Protein AF-A0A354JVX4-F1 (afdb_monomer)

Mean predicted aligned error: 4.96 Å

Radius of gyration: 15.13 Å; Cα contacts (8 Å, |Δi|>4): 131; chains: 1; bounding box: 36×29×47 Å

Solvent-accessible surface area (backbone atoms only — not comparable to full-atom values): 7634 Å² total; per-residue (Å²): 111,81,72,50,58,28,21,60,54,10,47,53,49,51,50,43,56,40,48,68,68,69,48,49,78,91,51,43,32,65,58,48,51,56,50,48,51,55,51,52,53,51,49,49,67,75,46,66,88,45,64,82,67,45,55,64,53,48,51,22,41,47,51,30,44,52,50,35,50,52,34,45,51,36,61,75,68,68,54,87,45,78,62,28,58,61,44,42,52,52,51,49,42,47,35,46,54,74,66,61,43,53,70,67,60,42,39,54,50,42,70,75,69,52,81,40,63,54,40,37,50,48,43,55,50,37,52,52,54,51,54,58,61,71,68,57,76,88,126

Foldseek 3Di:
DLLCCFALSVVLVLLLVCVLVVNDLLCSLVVSLVVLVVSLVVVCVVCVVPVVVNPVRVVRSVNNNVLSVQSNVCVVVVPPDCQGSVVLSVLSCCACPVVVHDLVVSLVCCCVPDPHDNNNVSSVVVVVVVVVVVPDDPD

Structure (mmCIF, N/CA/C/O backbone):
data_AF-A0A354JVX4-F1
#
_entry.id 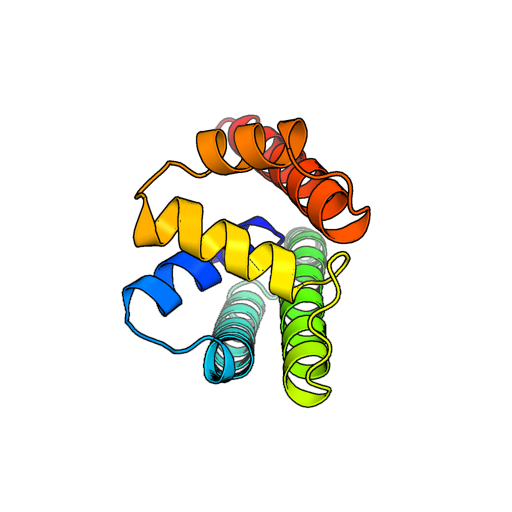  AF-A0A354JVX4-F1
#
loop_
_atom_site.group_PDB
_atom_site.id
_atom_site.type_symbol
_atom_site.label_atom_id
_atom_site.label_alt_id
_atom_site.label_comp_id
_atom_site.label_asym_id
_atom_site.label_entity_id
_atom_site.label_seq_id
_atom_site.pdbx_PDB_ins_code
_atom_site.Cartn_x
_atom_site.Cartn_y
_atom_site.Cartn_z
_atom_site.occupancy
_atom_site.B_iso_or_equiv
_atom_site.auth_seq_id
_atom_site.auth_comp_id
_atom_site.auth_asym_id
_atom_site.auth_atom_id
_atom_site.pdbx_PDB_model_num
ATOM 1 N N . ASP A 1 1 ? 0.673 -5.728 -15.494 1.00 58.56 1 ASP A N 1
ATOM 2 C CA . ASP A 1 1 ? 1.062 -6.712 -14.461 1.00 58.56 1 ASP A CA 1
ATOM 3 C C . ASP A 1 1 ? 2.327 -6.367 -13.684 1.00 58.56 1 ASP A C 1
ATOM 5 O O . ASP A 1 1 ? 2.197 -5.974 -12.532 1.00 58.56 1 ASP A O 1
ATOM 9 N N . ASP A 1 2 ? 3.545 -6.482 -14.232 1.00 66.50 2 ASP A N 1
ATOM 10 C CA . ASP A 1 2 ? 4.764 -6.273 -13.415 1.00 66.50 2 ASP A CA 1
ATOM 11 C C . ASP A 1 2 ? 4.977 -4.825 -12.958 1.00 66.50 2 ASP A C 1
ATOM 13 O O . ASP A 1 2 ? 5.527 -4.585 -11.885 1.00 66.50 2 ASP A O 1
ATOM 17 N N . LEU A 1 3 ? 4.493 -3.855 -13.736 1.00 69.12 3 LEU A N 1
ATOM 18 C CA . LEU A 1 3 ? 4.550 -2.438 -13.374 1.00 69.12 3 LEU A CA 1
ATOM 19 C C . LEU A 1 3 ? 3.454 -2.029 -12.383 1.00 69.12 3 LEU A C 1
ATOM 21 O O . LEU A 1 3 ? 3.623 -1.032 -11.682 1.00 69.12 3 LEU A O 1
ATOM 25 N N . ASP A 1 4 ? 2.369 -2.800 -12.287 1.00 77.06 4 ASP A N 1
ATOM 26 C CA . ASP A 1 4 ? 1.289 -2.573 -11.313 1.00 77.06 4 ASP A CA 1
ATOM 27 C C . ASP A 1 4 ? 1.678 -3.082 -9.922 1.00 77.06 4 ASP A C 1
ATOM 29 O O . ASP A 1 4 ? 0.991 -2.818 -8.941 1.00 77.06 4 ASP A O 1
ATOM 33 N N . ALA A 1 5 ? 2.798 -3.808 -9.832 1.00 84.25 5 ALA A N 1
ATOM 34 C CA . ALA A 1 5 ? 3.406 -4.245 -8.585 1.00 84.25 5 ALA A CA 1
ATOM 35 C C . ALA A 1 5 ? 4.318 -3.177 -7.948 1.00 84.25 5 ALA A C 1
ATOM 37 O O . ALA A 1 5 ? 4.860 -3.422 -6.873 1.00 84.25 5 ALA A O 1
ATOM 38 N N . LEU A 1 6 ? 4.513 -2.021 -8.591 1.00 91.88 6 LEU A N 1
ATOM 39 C CA . LEU A 1 6 ? 5.383 -0.938 -8.117 1.00 91.88 6 LEU A CA 1
ATOM 40 C C . LEU A 1 6 ? 4.562 0.315 -7.768 1.00 91.88 6 LEU A C 1
ATOM 42 O O . LEU A 1 6 ? 3.427 0.472 -8.217 1.00 91.88 6 LEU A O 1
ATOM 46 N N . GLY A 1 7 ? 5.143 1.224 -6.988 1.00 95.25 7 GLY A N 1
ATOM 47 C CA . GLY A 1 7 ? 4.512 2.465 -6.541 1.00 95.25 7 GLY A CA 1
ATOM 48 C C . GLY A 1 7 ? 3.449 2.224 -5.471 1.00 95.25 7 GLY A C 1
ATOM 49 O O . GLY A 1 7 ? 3.382 1.156 -4.849 1.00 95.25 7 GLY A O 1
ATOM 50 N N . LEU A 1 8 ? 2.581 3.213 -5.272 1.00 96.44 8 LEU A N 1
ATOM 51 C CA . LEU A 1 8 ? 1.421 3.095 -4.389 1.00 96.44 8 LEU A CA 1
ATOM 52 C C . LEU A 1 8 ? 0.353 2.184 -4.999 1.00 96.44 8 LEU A C 1
ATOM 54 O O . LEU A 1 8 ? -0.374 1.513 -4.264 1.00 96.44 8 LEU A O 1
ATOM 58 N N . THR A 1 9 ? 0.317 2.084 -6.333 1.00 95.44 9 THR A N 1
ATOM 59 C CA . THR A 1 9 ? -0.458 1.053 -7.040 1.00 95.44 9 THR A CA 1
ATOM 60 C C . THR A 1 9 ? -0.057 -0.338 -6.547 1.00 95.44 9 THR A C 1
ATOM 62 O O . THR A 1 9 ? -0.904 -1.117 -6.109 1.00 95.44 9 THR A O 1
ATOM 65 N N . GLY A 1 10 ? 1.252 -0.609 -6.499 1.00 96.06 10 GLY A N 1
ATOM 66 C CA . GLY A 1 10 ? 1.805 -1.839 -5.939 1.00 96.06 10 GLY A CA 1
ATOM 67 C C . GLY A 1 10 ? 1.352 -2.095 -4.506 1.00 96.06 10 GLY A C 1
ATOM 68 O O . GLY A 1 10 ? 0.965 -3.216 -4.180 1.00 96.06 10 GLY A O 1
ATOM 69 N N . VAL A 1 11 ? 1.325 -1.060 -3.661 1.00 97.88 11 VAL A N 1
ATOM 70 C CA . VAL A 1 11 ? 0.879 -1.186 -2.265 1.00 97.88 11 VAL A CA 1
ATOM 71 C C . VAL A 1 11 ? -0.547 -1.727 -2.175 1.00 97.88 11 VAL A C 1
ATOM 73 O O . VAL A 1 11 ? -0.765 -2.734 -1.490 1.00 97.88 11 VAL A O 1
ATOM 76 N N . PHE A 1 12 ? -1.518 -1.118 -2.866 1.00 96.62 12 PHE A N 1
ATOM 77 C CA . PHE A 1 12 ? -2.900 -1.594 -2.754 1.00 96.62 12 PHE A CA 1
ATOM 78 C C . PHE A 1 12 ? -3.102 -2.940 -3.453 1.00 96.62 12 PHE A C 1
ATOM 80 O O . PHE A 1 12 ? -3.806 -3.789 -2.913 1.00 96.62 12 PHE A O 1
ATOM 87 N N . ARG A 1 13 ? -2.449 -3.182 -4.600 1.00 96.62 13 ARG A N 1
ATOM 88 C CA . ARG A 1 13 ? -2.571 -4.451 -5.336 1.00 96.62 13 ARG A CA 1
ATOM 89 C C . ARG A 1 13 ? -2.021 -5.625 -4.540 1.00 96.62 13 ARG A C 1
ATOM 91 O O . ARG A 1 13 ? -2.676 -6.662 -4.451 1.00 96.62 13 ARG A O 1
ATOM 98 N N . TYR A 1 14 ? -0.851 -5.472 -3.922 1.00 96.94 14 TYR A N 1
ATOM 99 C CA . TYR A 1 14 ? -0.311 -6.505 -3.043 1.00 96.94 14 TYR A CA 1
ATOM 100 C C . TYR A 1 14 ? -1.204 -6.742 -1.834 1.00 96.94 14 TYR A C 1
ATOM 102 O O . TYR A 1 14 ? -1.493 -7.897 -1.524 1.00 96.94 14 TYR A O 1
ATOM 110 N N . THR A 1 15 ? -1.657 -5.663 -1.192 1.00 97.31 15 THR A N 1
ATOM 111 C CA . THR A 1 15 ? -2.565 -5.737 -0.044 1.00 97.31 15 THR A CA 1
ATOM 112 C C . THR A 1 15 ? -3.829 -6.511 -0.409 1.00 97.31 15 THR A C 1
ATOM 114 O O . THR A 1 15 ? -4.127 -7.526 0.210 1.00 97.31 15 THR A O 1
ATOM 117 N N . GLU A 1 16 ? -4.515 -6.108 -1.476 1.00 96.75 16 GLU A N 1
ATOM 118 C CA . GLU A 1 16 ? -5.729 -6.756 -1.963 1.00 96.75 16 GLU A CA 1
ATOM 119 C C . GLU A 1 16 ? -5.501 -8.245 -2.260 1.00 96.75 16 GLU A C 1
ATOM 121 O O . GLU A 1 16 ? -6.202 -9.104 -1.728 1.00 96.75 16 GLU A O 1
ATOM 126 N N . ILE A 1 17 ? -4.507 -8.571 -3.094 1.00 96.19 17 ILE A N 1
ATOM 127 C CA . ILE A 1 17 ? -4.275 -9.945 -3.560 1.00 96.19 17 ILE A CA 1
ATOM 128 C C . ILE A 1 17 ? -3.904 -10.867 -2.399 1.00 96.19 17 ILE A C 1
ATOM 130 O O . ILE A 1 17 ? -4.368 -12.006 -2.342 1.00 96.19 17 ILE A O 1
ATOM 134 N N . TYR A 1 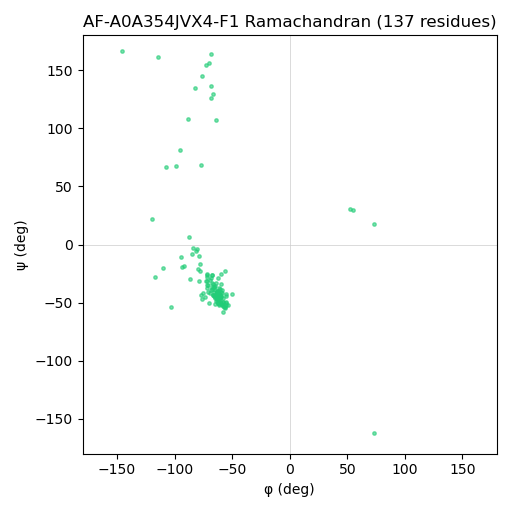18 ? -3.031 -10.419 -1.498 1.00 97.75 18 TYR A N 1
ATOM 135 C CA . TYR A 1 18 ? -2.513 -11.278 -0.436 1.00 97.75 18 TYR A CA 1
ATOM 136 C C . TYR A 1 18 ? -3.557 -11.480 0.658 1.00 97.75 18 TYR A C 1
ATOM 138 O O . TYR A 1 18 ? -3.752 -12.615 1.094 1.00 97.75 18 TYR A O 1
ATOM 146 N N . LEU A 1 19 ? -4.277 -10.426 1.044 1.00 96.88 19 LEU A N 1
ATOM 147 C CA . LEU A 1 19 ? -5.342 -10.540 2.036 1.00 96.88 19 LEU A CA 1
ATOM 148 C C . LEU A 1 19 ? -6.522 -11.369 1.494 1.00 96.88 19 LEU A C 1
ATOM 150 O O . LEU A 1 19 ? -7.003 -12.253 2.199 1.00 96.88 19 LEU A O 1
ATOM 154 N N . LYS A 1 20 ? -6.889 -11.237 0.204 1.00 96.56 20 LYS A N 1
ATOM 155 C CA . LYS A 1 20 ? -7.862 -12.141 -0.458 1.00 96.56 20 LYS A CA 1
ATOM 156 C C . LYS A 1 20 ? -7.425 -13.611 -0.463 1.00 96.56 20 LYS A C 1
ATOM 158 O O . LYS A 1 20 ? -8.265 -14.502 -0.521 1.00 96.56 20 LYS A O 1
ATOM 163 N N . ARG A 1 21 ? -6.118 -13.884 -0.396 1.00 97.00 21 ARG A N 1
ATOM 164 C CA . ARG A 1 21 ? -5.549 -15.243 -0.299 1.00 97.00 21 ARG A CA 1
ATOM 165 C C . ARG A 1 21 ? -5.431 -15.753 1.141 1.00 97.00 21 ARG A C 1
ATOM 167 O O . ARG A 1 21 ? -4.841 -16.809 1.352 1.00 97.00 21 ARG A O 1
ATOM 174 N N . GLY A 1 22 ? -5.952 -15.017 2.122 1.00 96.19 22 GLY A N 1
ATOM 175 C CA . GLY A 1 22 ? -5.881 -15.391 3.533 1.00 96.19 22 GLY A CA 1
ATOM 176 C C . GLY A 1 22 ? -4.490 -15.231 4.146 1.00 96.19 22 GLY A C 1
ATOM 177 O O . GLY A 1 22 ? -4.217 -15.807 5.197 1.00 96.19 22 GLY A O 1
ATOM 178 N N . ILE A 1 23 ? -3.592 -14.469 3.509 1.00 97.62 23 ILE A N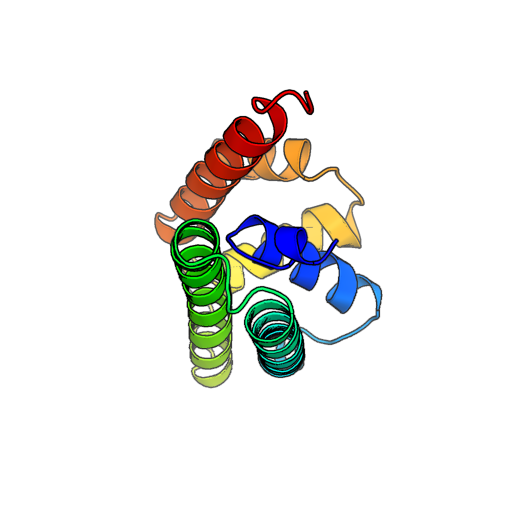 1
ATOM 179 C CA . ILE A 1 23 ? -2.343 -14.070 4.158 1.00 97.62 23 ILE A CA 1
ATOM 180 C C . ILE A 1 23 ? -2.694 -13.100 5.279 1.00 97.62 23 ILE A C 1
ATOM 182 O O . ILE A 1 23 ? -3.368 -12.101 5.047 1.00 97.62 23 ILE A O 1
ATOM 186 N N . SER A 1 24 ? -2.237 -13.389 6.491 1.00 95.62 24 SER A N 1
ATOM 187 C CA . SER A 1 24 ? -2.494 -12.534 7.641 1.00 95.62 24 SER A CA 1
ATOM 188 C C . SER A 1 24 ? -1.672 -11.242 7.584 1.00 95.62 24 SER A C 1
ATOM 190 O O . SER A 1 24 ? -0.600 -11.179 6.970 1.00 95.62 24 SER A O 1
ATOM 192 N N . MET A 1 25 ? -2.171 -10.193 8.241 1.00 93.12 25 MET A N 1
ATOM 193 C CA . MET A 1 25 ? -1.552 -8.864 8.222 1.00 93.12 25 MET A CA 1
ATOM 194 C C . MET A 1 25 ? -0.116 -8.864 8.772 1.00 93.12 25 MET A C 1
ATOM 196 O O . MET A 1 25 ? 0.731 -8.153 8.245 1.00 93.12 25 MET A O 1
ATOM 200 N N . ASP A 1 26 ? 0.192 -9.707 9.760 1.00 94.19 26 ASP A N 1
ATOM 201 C CA . ASP A 1 26 ? 1.539 -9.873 10.327 1.00 94.19 26 ASP A CA 1
ATOM 202 C C . ASP A 1 26 ? 2.544 -10.500 9.344 1.00 94.19 26 ASP A C 1
ATOM 204 O O . ASP A 1 26 ? 3.746 -10.246 9.422 1.00 94.19 26 ASP A O 1
ATOM 208 N N . GLN A 1 27 ? 2.065 -11.291 8.382 1.00 96.81 27 GLN A N 1
ATOM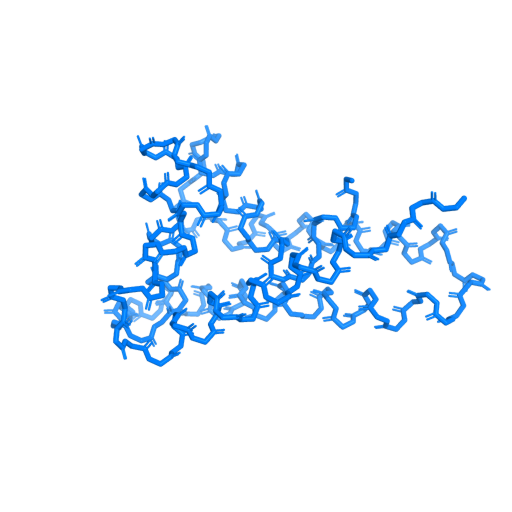 209 C CA . GLN A 1 27 ? 2.900 -11.923 7.358 1.00 96.81 27 GLN A CA 1
ATOM 210 C C . GLN A 1 27 ? 3.000 -11.098 6.075 1.00 96.81 27 GLN A C 1
ATOM 212 O O . GLN A 1 27 ? 3.909 -11.326 5.264 1.00 96.81 27 GLN A O 1
ATOM 217 N N . LEU A 1 28 ? 2.057 -10.174 5.872 1.00 97.25 28 LEU A N 1
ATOM 218 C CA . LEU A 1 28 ? 1.910 -9.395 4.650 1.00 97.25 28 LEU A CA 1
ATOM 219 C C . LEU A 1 28 ? 3.211 -8.668 4.259 1.00 97.25 28 LEU A C 1
ATOM 221 O O . LEU A 1 28 ? 3.672 -8.918 3.141 1.00 97.25 28 LEU A O 1
ATOM 225 N N . PRO A 1 29 ? 3.874 -7.878 5.135 1.00 97.81 29 PRO A N 1
ATOM 226 C CA . PRO A 1 29 ? 5.080 -7.141 4.754 1.00 97.81 29 PRO A CA 1
ATOM 227 C C . PRO A 1 29 ? 6.178 -8.038 4.187 1.00 97.81 29 PRO A C 1
ATOM 229 O O . PRO A 1 29 ? 6.659 -7.831 3.073 1.00 97.81 29 PRO A O 1
ATOM 232 N N . ARG A 1 30 ? 6.526 -9.105 4.915 1.00 97.69 30 ARG A N 1
ATOM 233 C CA . ARG A 1 30 ? 7.628 -10.005 4.551 1.00 97.69 30 ARG A CA 1
ATOM 234 C C . ARG A 1 30 ? 7.385 -10.692 3.218 1.00 97.69 30 ARG A C 1
ATOM 236 O O . ARG A 1 30 ? 8.285 -10.763 2.379 1.00 97.69 30 ARG A O 1
ATOM 243 N N . LYS A 1 31 ? 6.167 -11.202 3.008 1.00 97.69 31 LYS A N 1
ATOM 244 C CA . LYS A 1 31 ? 5.831 -11.923 1.776 1.00 97.69 31 LYS A CA 1
ATOM 245 C C . LYS A 1 31 ? 5.749 -10.981 0.574 1.00 97.69 31 LYS A C 1
ATOM 247 O O . LYS A 1 31 ? 6.120 -11.390 -0.528 1.00 97.69 31 LYS A O 1
ATOM 252 N N . VAL A 1 32 ? 5.282 -9.747 0.766 1.00 97.69 32 VAL A N 1
ATOM 253 C CA . VAL A 1 32 ? 5.236 -8.747 -0.305 1.00 97.69 32 VAL A CA 1
ATOM 254 C C . VAL A 1 32 ? 6.640 -8.286 -0.669 1.00 97.69 32 VAL A C 1
ATOM 256 O O . VAL A 1 32 ? 7.006 -8.367 -1.836 1.00 97.69 32 VAL A O 1
ATOM 259 N N . MET A 1 33 ? 7.466 -7.902 0.306 1.00 97.94 33 MET A 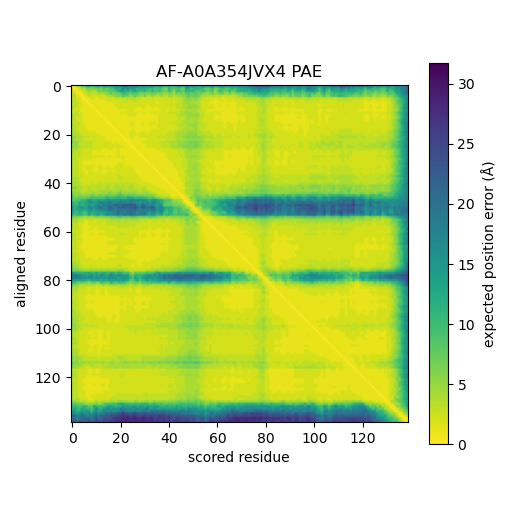N 1
ATOM 260 C CA . MET A 1 33 ? 8.837 -7.458 0.043 1.00 97.94 33 MET A CA 1
ATOM 261 C C . MET A 1 33 ? 9.674 -8.529 -0.665 1.00 97.94 33 MET A C 1
ATOM 263 O O . MET A 1 33 ? 10.430 -8.211 -1.583 1.00 97.94 33 MET A O 1
ATOM 267 N N . ALA A 1 34 ? 9.521 -9.804 -0.293 1.00 97.06 34 ALA A N 1
ATOM 268 C CA . ALA A 1 34 ? 10.184 -10.905 -0.991 1.00 97.06 34 ALA A CA 1
ATOM 269 C C . ALA A 1 34 ? 9.734 -11.018 -2.461 1.00 97.06 34 ALA A C 1
ATOM 271 O O . ALA A 1 34 ? 10.570 -11.163 -3.353 1.00 97.06 34 ALA A O 1
ATOM 272 N N . ASN A 1 35 ? 8.428 -10.911 -2.733 1.00 95.31 35 ASN A N 1
ATOM 273 C CA . ASN A 1 35 ? 7.906 -10.956 -4.102 1.00 95.31 35 ASN A CA 1
ATOM 274 C C . ASN A 1 35 ? 8.348 -9.738 -4.925 1.00 95.31 35 ASN A C 1
ATOM 276 O O . ASN A 1 35 ? 8.797 -9.893 -6.059 1.00 95.31 35 ASN A O 1
ATOM 280 N N . LEU A 1 36 ? 8.289 -8.552 -4.321 1.00 95.62 36 LEU A N 1
ATOM 281 C CA . LEU A 1 36 ? 8.683 -7.285 -4.920 1.00 95.62 36 LEU A CA 1
ATOM 282 C C . LEU A 1 36 ? 10.158 -7.289 -5.341 1.00 95.62 36 LEU A C 1
ATOM 284 O O . LEU A 1 36 ? 10.457 -6.911 -6.471 1.00 95.62 36 LEU A O 1
ATOM 288 N N . ARG A 1 37 ? 11.071 -7.775 -4.484 1.00 94.81 37 ARG A N 1
ATOM 289 C CA . ARG A 1 37 ? 12.499 -7.929 -4.830 1.00 94.81 37 ARG A CA 1
ATOM 290 C C . ARG A 1 37 ? 12.681 -8.829 -6.043 1.00 94.81 37 ARG A C 1
ATOM 292 O O . ARG A 1 37 ? 13.335 -8.429 -6.998 1.00 94.81 37 ARG A O 1
ATOM 299 N N . ASN A 1 38 ? 12.049 -10.003 -6.042 1.00 92.19 38 ASN A N 1
ATOM 300 C CA . ASN A 1 38 ? 12.171 -10.958 -7.144 1.00 92.19 38 ASN A CA 1
ATOM 301 C C . ASN A 1 38 ? 11.660 -10.377 -8.471 1.00 92.19 38 ASN A C 1
ATOM 303 O O . ASN A 1 38 ? 12.308 -10.538 -9.510 1.00 92.19 38 ASN A O 1
ATOM 307 N N . ARG A 1 39 ? 10.527 -9.665 -8.441 1.00 90.00 39 ARG A N 1
ATOM 308 C CA . ARG A 1 39 ? 9.981 -8.988 -9.624 1.00 90.00 39 ARG A CA 1
ATOM 309 C C . ARG A 1 39 ? 10.893 -7.873 -10.111 1.00 90.00 39 ARG A C 1
ATOM 311 O O . ARG A 1 39 ? 11.180 -7.813 -11.301 1.00 90.00 39 ARG A O 1
ATOM 318 N N . PHE A 1 40 ? 11.388 -7.030 -9.208 1.00 90.00 40 PHE A N 1
ATOM 319 C CA . PHE A 1 40 ? 12.261 -5.926 -9.588 1.00 90.00 40 PHE A CA 1
ATOM 320 C C . PHE A 1 40 ? 13.600 -6.417 -10.142 1.00 90.00 40 PHE A C 1
ATOM 322 O O . PHE A 1 40 ? 14.039 -5.917 -11.170 1.00 90.00 40 PHE A O 1
ATOM 329 N N . THR A 1 41 ? 14.204 -7.454 -9.553 1.00 89.12 41 THR A N 1
ATOM 330 C CA . THR A 1 41 ? 15.402 -8.102 -10.109 1.00 89.12 41 THR A CA 1
ATOM 331 C C . THR A 1 41 ? 15.143 -8.660 -11.509 1.00 89.12 41 THR A C 1
ATOM 333 O O . THR A 1 41 ? 15.950 -8.455 -12.415 1.00 89.12 41 THR A O 1
ATOM 336 N N . SER A 1 42 ? 14.005 -9.328 -11.713 1.00 86.94 42 SER A N 1
ATOM 337 C CA . SER A 1 42 ? 13.626 -9.855 -13.030 1.00 86.94 42 SER A CA 1
ATOM 338 C C . SER A 1 42 ? 13.448 -8.729 -14.053 1.00 86.94 42 SER A C 1
ATOM 340 O O . SER A 1 42 ? 13.980 -8.813 -15.158 1.00 86.94 42 SER A O 1
ATOM 342 N N . PHE A 1 43 ? 12.788 -7.638 -13.655 1.00 84.81 43 PHE A N 1
ATOM 343 C CA . PHE A 1 43 ? 12.637 -6.430 -14.461 1.00 84.81 43 PHE A CA 1
ATOM 344 C C . PHE A 1 43 ? 14.000 -5.822 -14.828 1.00 84.81 43 PHE A C 1
ATOM 346 O O . PHE A 1 43 ? 14.282 -5.605 -16.004 1.00 84.81 43 PHE A O 1
ATOM 353 N N . THR A 1 44 ? 14.895 -5.604 -13.861 1.00 84.31 44 THR A N 1
ATOM 354 C CA . THR A 1 44 ? 16.214 -5.015 -14.142 1.00 84.31 44 THR A CA 1
ATOM 355 C C . THR A 1 44 ? 17.075 -5.898 -15.034 1.00 84.31 44 THR A C 1
ATOM 357 O O . THR A 1 44 ? 17.833 -5.376 -15.844 1.00 84.31 44 THR A O 1
ATOM 360 N N . ASN A 1 45 ? 16.949 -7.222 -14.923 1.00 83.25 45 ASN A N 1
ATOM 361 C CA . ASN A 1 45 ? 17.686 -8.152 -15.775 1.00 83.25 45 ASN A CA 1
ATOM 362 C C . ASN A 1 45 ? 17.169 -8.127 -17.219 1.00 83.25 45 ASN A C 1
ATOM 364 O O . ASN A 1 45 ? 17.970 -8.147 -18.150 1.00 83.25 45 ASN A O 1
ATOM 368 N N . ALA A 1 46 ? 15.848 -8.049 -17.404 1.00 80.81 46 ALA A N 1
ATOM 369 C CA . ALA A 1 46 ? 15.218 -8.021 -18.723 1.00 80.81 46 ALA A CA 1
ATOM 370 C C . ALA A 1 46 ? 15.424 -6.689 -19.467 1.00 80.81 46 ALA A C 1
ATOM 372 O O . ALA A 1 46 ? 15.518 -6.682 -20.692 1.00 80.81 46 ALA A O 1
ATOM 373 N N . TYR A 1 47 ? 15.515 -5.570 -18.741 1.00 75.19 47 TYR A N 1
ATOM 374 C CA . TYR A 1 47 ? 15.525 -4.218 -19.317 1.00 75.19 47 TYR A CA 1
ATOM 375 C C . TYR A 1 47 ? 16.805 -3.424 -19.013 1.00 75.19 47 TYR A C 1
ATOM 377 O O . TYR A 1 47 ? 16.804 -2.194 -19.078 1.00 75.19 47 TYR A O 1
ATOM 385 N N . SER A 1 48 ? 17.909 -4.108 -18.696 1.00 66.69 48 SER A N 1
ATOM 386 C CA . SER A 1 48 ? 19.188 -3.491 -18.303 1.00 66.69 48 SER A CA 1
ATOM 387 C C . SER A 1 48 ? 19.762 -2.506 -19.333 1.00 66.69 48 SER A C 1
ATOM 389 O O . SER A 1 48 ? 20.508 -1.605 -18.958 1.00 66.69 48 SER A O 1
ATOM 391 N N . SER A 1 49 ? 19.382 -2.627 -20.609 1.00 68.75 49 SER A N 1
ATOM 392 C CA . SER A 1 49 ? 19.799 -1.745 -21.706 1.00 68.75 49 SER A CA 1
ATOM 393 C C . SER A 1 49 ? 18.958 -0.465 -21.867 1.00 68.75 49 SER A C 1
ATOM 395 O O . SER A 1 49 ? 19.332 0.411 -22.646 1.00 68.75 49 SER A O 1
ATOM 397 N N . LEU A 1 50 ? 17.843 -0.309 -21.140 1.00 66.69 50 LEU A N 1
ATOM 398 C CA . LEU A 1 50 ? 16.907 0.822 -21.260 1.00 66.69 50 LEU A CA 1
ATOM 399 C C . LEU A 1 50 ? 17.012 1.775 -20.055 1.00 66.69 50 LEU A C 1
ATOM 401 O O . LEU A 1 50 ? 16.082 1.914 -19.258 1.00 66.69 50 LEU A O 1
ATOM 405 N N . HIS A 1 51 ? 18.155 2.455 -19.927 1.00 62.44 51 HIS A N 1
ATOM 406 C CA . HIS A 1 51 ? 18.513 3.268 -18.753 1.00 62.44 51 HIS A CA 1
ATOM 407 C C . HIS A 1 51 ? 17.435 4.277 -18.304 1.00 62.44 51 HIS A C 1
ATOM 409 O O . HIS A 1 51 ? 17.138 4.345 -17.114 1.00 62.44 51 HIS A O 1
ATOM 415 N N . GLN A 1 52 ? 16.780 5.002 -19.218 1.00 57.38 52 GLN A N 1
ATOM 416 C CA . GLN A 1 52 ? 15.782 6.025 -18.848 1.00 57.38 52 GLN A CA 1
ATOM 417 C C . GLN A 1 52 ? 14.457 5.452 -18.313 1.00 57.38 52 GLN A C 1
ATOM 419 O O . GLN A 1 52 ? 13.781 6.104 -17.520 1.00 57.38 52 GLN A O 1
ATOM 424 N N . TYR A 1 53 ? 14.093 4.220 -18.687 1.00 61.75 53 TYR A N 1
ATOM 425 C CA . TYR A 1 53 ? 12.916 3.541 -18.125 1.00 61.75 53 TYR A CA 1
ATOM 426 C C . TYR A 1 53 ? 13.187 2.969 -16.727 1.00 61.75 53 TYR A C 1
ATOM 428 O O . TYR A 1 53 ? 12.249 2.674 -15.984 1.00 61.75 53 TYR A O 1
ATOM 436 N N . SER A 1 54 ? 14.461 2.840 -16.347 1.00 66.38 54 SER A N 1
ATOM 437 C CA . SER A 1 54 ? 14.856 2.199 -15.096 1.00 66.38 54 SER A CA 1
ATOM 438 C C . SER A 1 54 ? 14.681 3.098 -13.867 1.00 66.38 54 SER A C 1
ATOM 440 O O . SER A 1 54 ? 14.321 2.590 -12.807 1.00 66.38 54 SER A O 1
ATOM 442 N N . ASP A 1 55 ? 14.832 4.421 -13.996 1.00 79.94 55 ASP A N 1
ATOM 443 C CA . ASP A 1 55 ? 14.817 5.331 -12.841 1.00 79.94 55 ASP A CA 1
ATOM 444 C C . ASP A 1 55 ? 13.416 5.536 -12.260 1.00 79.94 55 ASP A C 1
ATOM 446 O O . ASP A 1 55 ? 13.221 5.405 -11.050 1.00 79.94 55 ASP A O 1
ATOM 450 N N . LYS A 1 56 ? 12.400 5.765 -13.106 1.00 84.19 56 LYS A N 1
ATOM 451 C CA . LYS A 1 56 ? 11.008 5.894 -12.636 1.00 84.19 56 LYS A CA 1
ATOM 452 C C . LYS A 1 56 ? 10.529 4.607 -11.964 1.0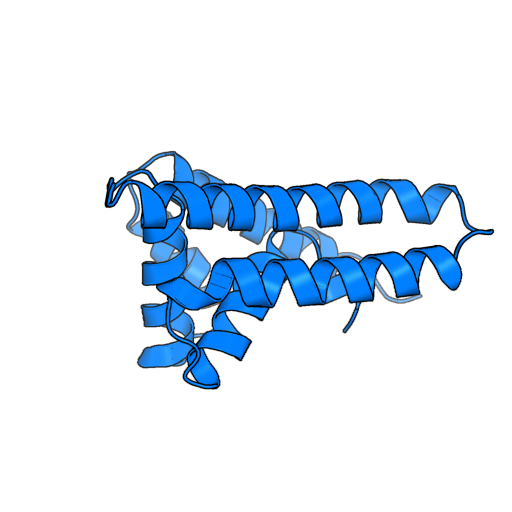0 84.19 56 LYS A C 1
ATOM 454 O O . LYS A 1 56 ? 9.886 4.659 -10.919 1.00 84.19 56 LYS A O 1
ATOM 459 N N . GLN A 1 57 ? 10.851 3.446 -12.536 1.00 86.69 57 GLN A N 1
ATOM 460 C CA . GLN A 1 57 ? 10.454 2.165 -11.947 1.00 86.69 57 GLN A CA 1
ATOM 461 C C . GLN A 1 57 ? 11.260 1.837 -10.688 1.00 86.69 57 GLN A C 1
ATOM 463 O O . GLN A 1 57 ? 10.712 1.257 -9.756 1.00 86.69 57 GLN A O 1
ATOM 468 N N . ARG A 1 58 ? 12.523 2.269 -10.603 1.00 89.75 58 ARG A N 1
ATOM 469 C CA . ARG A 1 58 ? 13.314 2.199 -9.370 1.00 89.75 58 ARG A CA 1
ATOM 470 C C . ARG A 1 58 ? 12.692 3.039 -8.261 1.00 89.75 58 ARG A C 1
ATOM 472 O O . ARG A 1 58 ? 12.571 2.542 -7.148 1.00 89.75 58 ARG A O 1
ATOM 479 N N . GLN A 1 59 ? 12.253 4.261 -8.562 1.00 91.38 59 GLN A N 1
ATOM 480 C CA . GLN A 1 59 ? 11.571 5.106 -7.582 1.00 91.38 59 GLN A CA 1
ATOM 481 C C . GLN A 1 59 ? 10.283 4.443 -7.082 1.00 91.38 59 GLN A C 1
ATOM 483 O O . GLN A 1 59 ? 10.083 4.311 -5.879 1.00 91.38 59 GLN A O 1
ATOM 488 N N . ARG A 1 60 ? 9.455 3.932 -7.999 1.00 93.50 60 ARG A N 1
ATOM 489 C CA . ARG A 1 60 ? 8.224 3.207 -7.654 1.00 93.50 60 ARG A CA 1
ATOM 490 C C . ARG A 1 60 ? 8.501 1.938 -6.838 1.00 93.50 60 ARG A C 1
ATOM 492 O O . ARG A 1 60 ? 7.756 1.626 -5.917 1.00 93.50 60 ARG A O 1
ATOM 499 N N . TYR A 1 61 ? 9.578 1.211 -7.137 1.00 94.62 61 TYR A N 1
ATOM 500 C CA . TYR A 1 61 ? 10.025 0.075 -6.327 1.00 94.62 61 TYR A CA 1
ATOM 501 C C . TYR A 1 61 ? 10.380 0.495 -4.895 1.00 94.62 61 TYR A C 1
ATOM 503 O O . TYR A 1 61 ? 9.942 -0.161 -3.950 1.00 94.62 61 TYR A O 1
ATOM 511 N N . VAL A 1 62 ? 11.144 1.582 -4.736 1.00 95.69 62 VAL A N 1
ATOM 512 C CA . VAL A 1 62 ? 11.511 2.124 -3.419 1.00 95.69 62 VAL A CA 1
ATOM 513 C C . VAL A 1 62 ? 10.260 2.526 -2.644 1.00 95.69 62 VAL A C 1
ATOM 515 O O . VAL A 1 62 ? 10.114 2.119 -1.502 1.00 95.69 62 VAL A O 1
ATOM 518 N N . GLU A 1 63 ? 9.302 3.206 -3.274 1.00 96.38 63 GLU A N 1
ATOM 519 C CA . GLU A 1 63 ? 8.045 3.599 -2.623 1.00 96.38 63 GLU A CA 1
ATOM 520 C C . GLU A 1 63 ? 7.260 2.404 -2.070 1.00 96.38 63 GLU A C 1
ATOM 522 O O . GLU A 1 63 ? 6.812 2.432 -0.922 1.00 96.38 63 GLU A O 1
ATOM 527 N N . THR A 1 64 ? 7.111 1.331 -2.856 1.00 97.56 64 THR A N 1
ATOM 528 C CA . THR A 1 64 ? 6.446 0.114 -2.375 1.00 97.56 64 THR A CA 1
ATOM 529 C C . THR A 1 64 ? 7.251 -0.544 -1.251 1.00 97.56 64 THR A C 1
ATOM 531 O O . THR A 1 64 ? 6.675 -0.964 -0.248 1.00 97.56 64 THR A O 1
ATOM 534 N N . MET A 1 65 ? 8.577 -0.633 -1.395 1.00 98.12 65 MET A N 1
ATOM 535 C CA . MET A 1 65 ? 9.460 -1.253 -0.402 1.00 98.12 65 MET A CA 1
ATOM 536 C C . MET A 1 65 ? 9.431 -0.505 0.935 1.00 98.12 65 MET A C 1
ATOM 538 O O . MET A 1 65 ? 9.269 -1.132 1.982 1.00 98.12 65 MET A O 1
ATOM 542 N N . ASP A 1 66 ? 9.536 0.821 0.902 1.00 98.25 66 ASP A N 1
ATOM 543 C CA . ASP A 1 66 ? 9.532 1.686 2.081 1.00 98.25 66 ASP A CA 1
ATOM 544 C C . ASP A 1 66 ? 8.201 1.594 2.827 1.00 98.25 66 ASP A C 1
ATOM 546 O O . ASP A 1 66 ? 8.185 1.500 4.055 1.00 98.25 66 ASP A O 1
ATOM 550 N N . PHE A 1 67 ? 7.078 1.544 2.098 1.00 98.44 67 PHE A N 1
ATOM 551 C CA . PHE A 1 67 ? 5.764 1.347 2.708 1.00 98.44 67 PHE A CA 1
ATOM 552 C C . PHE A 1 67 ? 5.698 0.033 3.498 1.00 98.44 67 PHE A C 1
ATOM 554 O O . PHE A 1 67 ? 5.319 0.036 4.669 1.00 98.44 67 PHE A O 1
ATOM 561 N N . PHE A 1 68 ? 6.080 -1.093 2.885 1.00 98.25 68 PHE A N 1
ATOM 562 C CA . PHE A 1 68 ? 6.006 -2.390 3.566 1.00 98.25 68 PHE A CA 1
ATOM 563 C C . PHE A 1 68 ? 7.068 -2.549 4.659 1.00 98.25 68 PHE A C 1
ATOM 565 O O . PHE A 1 68 ? 6.799 -3.222 5.648 1.00 98.25 68 PHE A O 1
ATOM 572 N N . THR A 1 69 ? 8.220 -1.891 4.538 1.00 98.12 69 THR A N 1
ATOM 573 C CA . THR A 1 69 ? 9.225 -1.841 5.613 1.00 98.12 69 THR A CA 1
ATOM 574 C C . THR A 1 69 ? 8.654 -1.107 6.826 1.00 98.12 69 THR A C 1
ATOM 576 O O . THR A 1 69 ? 8.636 -1.649 7.928 1.00 98.12 69 THR A O 1
ATOM 579 N N . LYS A 1 70 ? 8.059 0.074 6.611 1.00 96.81 70 LYS A N 1
ATOM 580 C CA . LYS A 1 70 ? 7.372 0.829 7.665 1.00 96.81 70 LYS A CA 1
ATOM 581 C C . LYS A 1 70 ? 6.233 0.029 8.303 1.00 96.81 70 LYS A C 1
ATOM 583 O O . LYS A 1 70 ? 6.076 0.063 9.520 1.00 96.81 70 LYS A O 1
ATOM 588 N N . LEU A 1 71 ? 5.450 -0.694 7.502 1.00 97.06 71 LEU A N 1
ATOM 589 C CA . LEU A 1 71 ? 4.382 -1.555 8.011 1.00 97.06 71 LEU A CA 1
ATOM 590 C C . LEU A 1 71 ? 4.929 -2.683 8.901 1.00 97.06 71 LEU A C 1
ATOM 592 O O . LEU A 1 71 ? 4.345 -2.967 9.944 1.00 97.06 71 LEU A O 1
ATOM 596 N N . GLU A 1 72 ? 6.040 -3.321 8.517 1.00 97.12 72 GLU A N 1
ATOM 597 C CA . GLU A 1 72 ? 6.693 -4.345 9.346 1.00 97.12 72 GLU A CA 1
ATOM 598 C C . GLU A 1 72 ? 7.155 -3.780 10.694 1.00 97.12 72 GLU A C 1
ATOM 600 O O . GLU A 1 72 ? 6.924 -4.406 11.736 1.00 97.12 72 GLU A O 1
ATOM 605 N N . ASP A 1 73 ? 7.756 -2.590 10.683 1.00 95.56 73 ASP A N 1
ATOM 606 C CA . ASP A 1 73 ? 8.222 -1.913 11.892 1.00 95.56 73 ASP A CA 1
ATOM 607 C C . ASP A 1 73 ? 7.056 -1.572 12.830 1.00 95.56 73 ASP A C 1
ATOM 609 O O . ASP A 1 73 ? 7.104 -1.884 14.022 1.00 95.56 73 ASP A O 1
ATOM 613 N N . GLU A 1 74 ? 5.975 -0.993 12.300 1.00 95.19 74 GLU A N 1
ATOM 614 C CA . GLU A 1 74 ? 4.785 -0.627 13.080 1.00 95.19 74 GLU A CA 1
ATOM 615 C C . GLU A 1 74 ? 4.096 -1.851 13.701 1.00 95.19 74 GLU A C 1
ATOM 617 O O . GLU A 1 74 ? 3.695 -1.815 14.871 1.00 95.19 74 GLU A O 1
ATOM 622 N N . ILE A 1 75 ? 4.000 -2.957 12.951 1.00 94.31 75 ILE A N 1
ATOM 623 C CA . ILE A 1 75 ? 3.458 -4.229 13.454 1.00 94.31 75 ILE A CA 1
ATOM 624 C C . ILE A 1 75 ? 4.344 -4.771 14.580 1.00 94.31 75 ILE A C 1
ATOM 626 O O . ILE A 1 75 ? 3.838 -5.169 15.633 1.00 94.31 75 ILE A O 1
ATOM 630 N N . SER A 1 76 ? 5.665 -4.755 14.390 1.00 92.38 76 SER A N 1
ATOM 631 C CA . SER A 1 76 ? 6.631 -5.279 15.364 1.00 92.38 76 SER A CA 1
ATOM 632 C C . SER A 1 76 ? 6.631 -4.480 16.670 1.00 92.38 76 SER A C 1
ATOM 634 O O . SER A 1 76 ? 6.753 -5.054 17.753 1.00 92.38 76 SER A O 1
ATOM 636 N N . GLN A 1 77 ? 6.434 -3.165 16.582 1.00 90.06 77 GLN A N 1
ATOM 637 C CA . GLN A 1 77 ? 6.350 -2.263 17.732 1.00 90.06 77 GLN A CA 1
ATOM 638 C C . GLN A 1 77 ? 4.968 -2.275 18.409 1.00 90.06 77 GLN A C 1
ATOM 640 O O . GLN A 1 77 ? 4.789 -1.630 19.442 1.00 90.06 77 GLN A O 1
ATOM 645 N N . LYS A 1 78 ? 3.987 -3.011 17.857 1.00 81.25 78 LYS A N 1
ATOM 646 C CA . LYS A 1 78 ? 2.574 -3.008 18.287 1.00 81.25 78 LYS A CA 1
ATOM 647 C C . LYS A 1 78 ? 1.977 -1.598 18.345 1.00 81.25 78 LYS A C 1
ATOM 649 O O . LYS A 1 78 ? 1.096 -1.317 19.159 1.00 81.25 78 LYS A O 1
ATOM 654 N N . GLN A 1 79 ? 2.456 -0.704 17.484 1.00 69.88 79 GLN A N 1
ATOM 655 C CA . GLN A 1 79 ? 2.066 0.696 17.497 1.00 69.88 79 GLN A CA 1
ATOM 656 C C . GLN A 1 79 ? 0.938 0.919 16.491 1.00 69.88 79 GLN A C 1
ATOM 658 O O . GLN A 1 79 ? 1.147 1.364 15.368 1.00 69.88 79 GLN A O 1
ATOM 663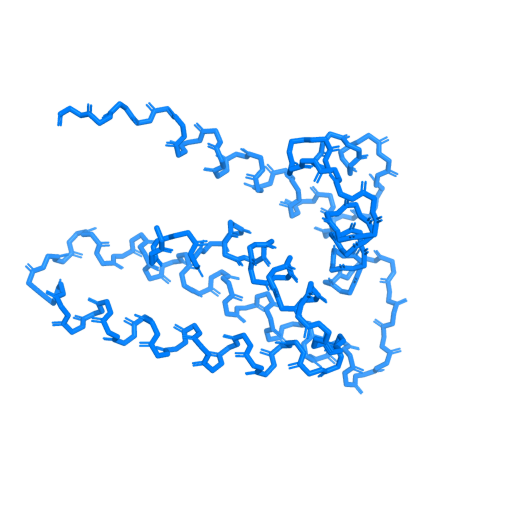 N N . ALA A 1 80 ? -0.288 0.602 16.908 1.00 65.00 80 ALA A N 1
ATOM 664 C CA . ALA A 1 80 ? -1.492 0.930 16.150 1.00 65.00 80 ALA A CA 1
ATOM 665 C C . ALA A 1 80 ? -1.832 2.421 16.325 1.00 65.00 80 ALA A C 1
ATOM 667 O O . ALA A 1 80 ? -2.792 2.787 17.002 1.00 65.00 80 ALA A O 1
ATOM 668 N N . ALA A 1 81 ? -0.998 3.297 15.764 1.00 80.81 81 ALA A N 1
ATOM 669 C CA . ALA A 1 81 ? -1.300 4.719 15.705 1.00 80.81 81 ALA A CA 1
ATOM 670 C C . ALA A 1 81 ? -2.334 4.986 14.605 1.00 80.81 81 ALA A C 1
ATOM 672 O O . ALA A 1 81 ? -2.310 4.361 13.548 1.00 80.81 81 ALA A O 1
ATOM 673 N N . GLN A 1 82 ? -3.220 5.955 14.827 1.00 83.25 82 GLN A N 1
ATOM 674 C CA . GLN A 1 82 ? -4.183 6.376 13.807 1.00 83.25 82 GLN A CA 1
ATOM 675 C C . GLN A 1 82 ? -3.472 6.941 12.560 1.00 83.25 82 GLN A C 1
ATOM 677 O O . GLN A 1 82 ? -3.961 6.785 11.442 1.00 83.25 82 GLN A O 1
ATOM 682 N N . ASP A 1 83 ? -2.284 7.522 12.750 1.00 92.25 83 ASP A N 1
ATOM 683 C CA . ASP A 1 83 ? -1.422 8.089 11.712 1.00 92.25 83 ASP A CA 1
ATOM 684 C C . ASP A 1 83 ? -0.297 7.116 11.303 1.00 92.25 83 ASP A C 1
ATOM 686 O O . ASP A 1 83 ? 0.871 7.316 11.632 1.00 92.25 83 ASP A O 1
ATOM 690 N N . SER A 1 84 ? -0.661 6.003 10.657 1.00 94.94 84 SER A N 1
ATOM 691 C CA . SER A 1 84 ? 0.247 4.869 10.407 1.00 94.94 84 SER A CA 1
ATOM 692 C C . SER A 1 84 ? -0.007 4.156 9.071 1.00 94.94 84 SER A C 1
ATOM 694 O O . SER A 1 84 ? -1.057 4.334 8.440 1.00 94.94 84 SER A O 1
ATOM 696 N N . ALA A 1 85 ? 0.940 3.312 8.648 1.00 96.62 85 ALA A N 1
ATOM 697 C CA . ALA A 1 85 ? 0.759 2.392 7.524 1.00 96.62 85 ALA A CA 1
ATOM 698 C C . ALA A 1 85 ? -0.238 1.272 7.858 1.00 96.62 85 ALA A C 1
ATOM 700 O O . ALA A 1 85 ? -0.990 0.848 6.978 1.00 96.62 85 ALA A O 1
ATOM 701 N N . ILE A 1 86 ? -0.327 0.857 9.127 1.00 96.38 86 ILE A N 1
ATOM 702 C CA . ILE A 1 86 ? -1.374 -0.063 9.604 1.00 96.38 86 ILE A CA 1
ATOM 703 C C . ILE A 1 86 ? -2.772 0.487 9.286 1.00 96.38 86 ILE A C 1
ATOM 705 O O . ILE A 1 86 ? -3.614 -0.252 8.775 1.00 96.38 86 ILE A O 1
ATOM 709 N N . THR A 1 87 ? -3.028 1.781 9.521 1.00 96.25 87 THR A N 1
ATOM 710 C CA . THR A 1 87 ? -4.323 2.409 9.193 1.00 96.25 87 THR A CA 1
ATOM 711 C C . THR A 1 87 ? -4.643 2.309 7.703 1.00 96.25 87 THR A C 1
ATOM 713 O O . THR A 1 87 ? -5.780 2.006 7.340 1.00 96.25 87 THR A O 1
ATOM 716 N N . VAL A 1 88 ? -3.645 2.517 6.836 1.00 97.69 88 VAL A N 1
ATOM 717 C CA . VAL A 1 88 ? -3.808 2.368 5.381 1.00 97.69 88 VAL A CA 1
ATOM 718 C C . VAL A 1 88 ? -4.202 0.936 5.031 1.00 97.69 88 VAL A C 1
ATOM 720 O O . VAL A 1 88 ? -5.205 0.732 4.352 1.00 97.69 88 VAL A O 1
ATOM 723 N N . VAL A 1 89 ? -3.457 -0.063 5.516 1.00 97.56 89 VAL A N 1
ATOM 724 C CA . VAL A 1 89 ? -3.731 -1.474 5.200 1.00 97.56 89 VAL A CA 1
ATOM 725 C C . VAL A 1 89 ? -5.074 -1.933 5.758 1.00 97.56 89 VAL A C 1
ATOM 727 O O . VAL A 1 89 ? -5.796 -2.641 5.064 1.00 97.56 89 VAL A O 1
ATOM 730 N N . ASN A 1 90 ? -5.449 -1.504 6.964 1.00 96.88 90 ASN A N 1
ATOM 731 C CA . ASN A 1 90 ? -6.761 -1.804 7.536 1.00 96.88 90 ASN A CA 1
ATOM 732 C C . ASN A 1 90 ? -7.894 -1.254 6.670 1.00 96.88 90 ASN A C 1
ATOM 734 O O . ASN A 1 90 ? -8.849 -1.977 6.394 1.00 96.88 90 ASN A O 1
ATOM 738 N N . LEU A 1 91 ? -7.775 -0.006 6.206 1.00 97.88 91 LEU A N 1
ATOM 739 C CA . LEU A 1 91 ? -8.792 0.583 5.342 1.00 97.88 91 LEU A CA 1
ATOM 740 C C . LEU A 1 91 ? -8.857 -0.124 3.984 1.00 97.88 91 LEU A C 1
ATOM 742 O O . LEU A 1 91 ? -9.946 -0.424 3.505 1.00 97.88 91 LEU A O 1
ATOM 746 N N . LEU A 1 92 ? -7.706 -0.433 3.380 1.00 98.19 92 LEU A N 1
ATOM 747 C CA . LEU A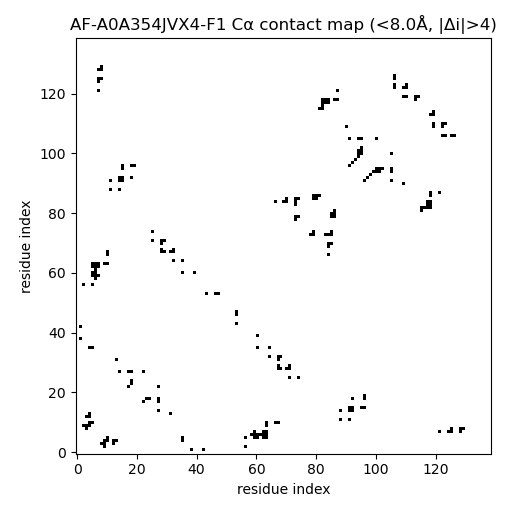 1 92 ? -7.650 -1.193 2.130 1.00 98.19 92 LEU A CA 1
ATOM 748 C C . LEU A 1 92 ? -8.259 -2.591 2.288 1.00 98.19 92 LEU A C 1
ATOM 750 O O . LEU A 1 92 ? -9.000 -3.027 1.414 1.00 98.19 92 LEU A O 1
ATOM 754 N N . ASN A 1 93 ? -7.977 -3.284 3.392 1.00 97.81 93 ASN A N 1
ATOM 755 C CA . ASN A 1 93 ? -8.560 -4.590 3.681 1.00 97.81 93 ASN A CA 1
ATOM 756 C C . ASN A 1 93 ? -10.083 -4.499 3.799 1.00 97.81 93 ASN A C 1
ATOM 758 O O . ASN A 1 93 ? -10.808 -5.228 3.130 1.00 97.81 93 ASN A O 1
ATOM 762 N N . GLU A 1 94 ? -10.572 -3.563 4.609 1.00 97.94 94 GLU A N 1
ATOM 763 C CA . GLU A 1 94 ? -12.005 -3.391 4.806 1.00 97.94 94 GLU A CA 1
ATOM 764 C C . GLU A 1 94 ? -12.714 -3.075 3.486 1.00 97.94 94 GLU A C 1
ATOM 766 O O . GLU A 1 94 ? -13.659 -3.757 3.099 1.00 97.94 94 GLU A O 1
ATOM 771 N N . MET A 1 95 ? -12.211 -2.096 2.739 1.00 98.25 95 MET A N 1
ATOM 772 C CA . MET A 1 95 ? -12.891 -1.619 1.541 1.00 98.25 95 MET A CA 1
ATOM 773 C C . MET A 1 95 ? -12.739 -2.581 0.355 1.00 98.25 95 MET A C 1
ATOM 775 O O . MET A 1 95 ? -13.731 -2.911 -0.289 1.00 98.25 95 MET A O 1
ATOM 779 N N . LEU A 1 96 ? -11.528 -3.069 0.065 1.00 96.88 96 LEU A N 1
ATOM 780 C CA . LEU A 1 96 ? -11.258 -3.871 -1.139 1.00 96.88 96 LEU A CA 1
ATOM 781 C C . LEU A 1 96 ? -11.522 -5.368 -0.953 1.00 96.88 96 LEU A C 1
ATOM 783 O O . LEU A 1 96 ? -11.811 -6.073 -1.925 1.00 96.88 96 LEU A O 1
ATOM 787 N N . VAL A 1 97 ? -11.355 -5.879 0.269 1.00 95.81 97 VAL A N 1
ATOM 788 C CA . VAL A 1 97 ? -11.425 -7.320 0.553 1.00 95.81 97 VAL A CA 1
ATOM 789 C C . VAL A 1 97 ? -12.755 -7.666 1.201 1.00 95.81 97 VAL A C 1
ATOM 791 O O . VAL A 1 97 ? -13.469 -8.513 0.670 1.00 95.81 97 VAL A O 1
ATOM 794 N N . ASN A 1 98 ? -13.117 -6.990 2.293 1.00 97.00 98 ASN A N 1
ATOM 795 C CA . ASN A 1 98 ? -14.339 -7.318 3.032 1.00 97.00 98 ASN A CA 1
ATOM 796 C C . ASN A 1 98 ? -15.591 -6.788 2.323 1.00 97.00 98 ASN A C 1
ATOM 798 O O . ASN A 1 98 ? -16.577 -7.509 2.194 1.00 97.00 98 ASN A O 1
ATOM 802 N N . GLN A 1 99 ? -15.544 -5.550 1.823 1.00 97.31 99 GLN A N 1
ATOM 803 C CA . GLN A 1 99 ? -16.681 -4.905 1.156 1.00 97.31 99 GLN A CA 1
ATOM 804 C C . GLN A 1 99 ? -16.665 -5.054 -0.370 1.00 97.31 99 GLN A C 1
ATOM 806 O O . GLN A 1 99 ? -17.667 -4.770 -1.019 1.00 97.31 99 GLN A O 1
ATOM 811 N N . SER A 1 100 ? -15.559 -5.535 -0.952 1.00 95.81 100 SER A N 1
ATOM 812 C CA . SER A 1 100 ? -15.392 -5.684 -2.408 1.00 95.81 100 SER A CA 1
ATOM 813 C C . SER A 1 100 ? -15.633 -4.391 -3.206 1.00 95.81 100 SER A C 1
ATOM 815 O O . SER A 1 100 ? -16.051 -4.440 -4.364 1.00 95.81 100 SER A O 1
ATOM 817 N N . ASN A 1 101 ? -15.355 -3.233 -2.604 1.00 97.56 101 ASN A N 1
ATOM 818 C CA . ASN A 1 101 ? -15.395 -1.948 -3.290 1.00 97.56 101 ASN A CA 1
ATOM 819 C C . ASN A 1 101 ? -14.245 -1.837 -4.299 1.00 97.56 101 ASN A C 1
ATOM 821 O O . ASN A 1 101 ? -13.194 -2.469 -4.164 1.00 97.56 101 ASN A O 1
ATOM 825 N N . SER A 1 102 ? -14.434 -0.984 -5.302 1.00 97.12 102 SER A N 1
ATOM 826 C CA . SER A 1 102 ? -13.365 -0.584 -6.222 1.00 97.12 102 SER A CA 1
ATOM 827 C C . SER A 1 102 ? -12.299 0.275 -5.528 1.00 97.12 102 SER A C 1
ATOM 829 O O . SER A 1 102 ? -12.519 0.831 -4.441 1.00 97.12 102 SER A O 1
ATOM 831 N N . ILE A 1 103 ? -11.132 0.416 -6.166 1.00 96.56 103 ILE A N 1
ATOM 832 C CA . ILE A 1 103 ? -10.073 1.285 -5.643 1.00 96.56 103 ILE A CA 1
ATOM 833 C C . ILE A 1 103 ? -10.489 2.758 -5.687 1.00 96.56 103 ILE A C 1
ATOM 835 O O . ILE A 1 103 ? -10.183 3.500 -4.758 1.00 96.56 103 ILE A O 1
ATOM 839 N N . GLU A 1 104 ? -11.269 3.162 -6.686 1.00 97.25 104 GLU A N 1
ATOM 840 C CA . GLU A 1 104 ? -11.817 4.510 -6.828 1.00 97.25 104 GLU A CA 1
ATOM 841 C C . GLU A 1 104 ? -12.748 4.845 -5.658 1.00 97.25 104 GLU A C 1
ATOM 843 O O . GLU A 1 104 ? -12.540 5.840 -4.965 1.00 97.25 104 GLU A O 1
ATOM 848 N N . GLN A 1 105 ? -13.704 3.960 -5.352 1.00 98.06 105 GLN A N 1
ATOM 849 C CA . GLN A 1 105 ? -14.594 4.118 -4.194 1.00 98.06 105 GLN A CA 1
ATOM 850 C C . GLN A 1 105 ? -13.817 4.147 -2.873 1.00 98.06 105 GLN A C 1
ATOM 852 O O . GLN A 1 105 ? -14.156 4.903 -1.964 1.00 98.06 105 GLN A O 1
ATOM 857 N N . THR A 1 106 ? -12.766 3.332 -2.762 1.00 98.19 106 THR A N 1
ATOM 858 C CA . THR A 1 106 ? -11.906 3.285 -1.573 1.00 98.19 106 THR A CA 1
ATOM 859 C C . THR A 1 106 ? -11.145 4.595 -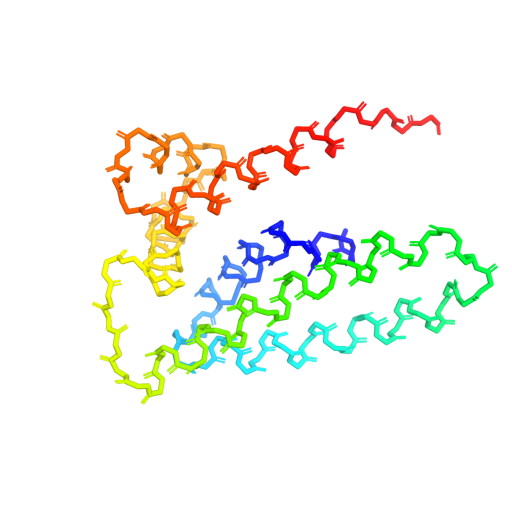1.379 1.00 98.19 106 THR A C 1
ATOM 861 O O . THR A 1 106 ? -11.101 5.117 -0.266 1.00 98.19 106 THR A O 1
ATOM 864 N N . ILE A 1 107 ? -10.579 5.149 -2.455 1.00 98.31 107 ILE A N 1
ATOM 865 C CA . ILE A 1 107 ? -9.897 6.447 -2.448 1.00 98.31 107 ILE A CA 1
ATOM 866 C C . ILE A 1 107 ? -10.878 7.552 -2.068 1.00 98.31 107 ILE A C 1
ATOM 868 O O . ILE A 1 107 ? -10.585 8.330 -1.163 1.00 98.31 107 ILE A O 1
ATOM 872 N N . ASP A 1 108 ? -12.044 7.614 -2.709 1.00 98.25 108 ASP A N 1
ATOM 873 C CA . ASP A 1 108 ? -13.027 8.660 -2.430 1.00 98.25 108 ASP A CA 1
ATOM 874 C C . ASP A 1 108 ? -13.514 8.590 -0.981 1.00 98.25 108 ASP A C 1
ATOM 876 O O . ASP A 1 108 ? -13.558 9.611 -0.292 1.00 98.25 108 ASP A O 1
ATOM 880 N N . TYR A 1 109 ? -13.798 7.393 -0.466 1.00 98.31 109 TYR A N 1
ATOM 881 C CA . TYR A 1 109 ? -14.125 7.211 0.946 1.00 98.31 109 TYR A CA 1
ATOM 882 C C . TYR A 1 109 ? -12.998 7.716 1.854 1.00 98.31 109 TYR A C 1
ATOM 884 O O . TYR A 1 109 ? -13.242 8.497 2.775 1.00 98.31 109 TYR A O 1
ATOM 892 N N . ALA A 1 110 ? -11.754 7.314 1.586 1.00 97.81 110 ALA A N 1
ATOM 893 C CA . ALA A 1 110 ? -10.600 7.694 2.389 1.00 97.81 110 ALA A CA 1
ATOM 894 C C . ALA A 1 110 ? -10.386 9.216 2.419 1.00 97.81 110 ALA A C 1
ATOM 896 O O . ALA A 1 110 ? -10.180 9.791 3.486 1.00 97.81 110 ALA A O 1
ATOM 897 N N . LEU A 1 111 ? -10.483 9.884 1.267 1.00 98.00 111 LEU A N 1
ATOM 898 C CA . LEU A 1 111 ? -10.288 11.332 1.150 1.00 98.00 111 LEU A CA 1
ATOM 899 C C . LEU A 1 111 ? -11.385 12.149 1.846 1.00 98.00 111 LEU A C 1
ATOM 901 O O . LEU A 1 111 ? -11.120 13.279 2.253 1.00 98.00 111 LEU A O 1
ATOM 905 N N . ASN A 1 112 ? -12.588 11.589 1.992 1.00 97.75 112 ASN A N 1
ATOM 906 C CA . ASN A 1 112 ? -13.711 12.250 2.659 1.00 97.75 112 ASN A CA 1
ATOM 907 C C . ASN A 1 112 ? -13.803 11.949 4.163 1.00 97.75 112 ASN A C 1
ATOM 909 O O . ASN A 1 112 ? -14.489 12.674 4.880 1.00 97.75 112 ASN A O 1
ATOM 913 N N . THR A 1 113 ? -13.151 10.889 4.653 1.00 96.50 113 THR A N 1
ATOM 914 C CA . THR A 1 113 ? -13.328 10.414 6.039 1.00 96.50 113 THR A CA 1
ATOM 915 C C . THR A 1 113 ? -12.066 10.482 6.891 1.00 96.50 113 THR A C 1
ATOM 917 O O . THR A 1 113 ? -12.161 10.628 8.111 1.00 96.50 113 THR A O 1
ATOM 920 N N . LEU A 1 114 ? -10.878 10.388 6.289 1.00 95.25 114 LEU A N 1
ATOM 921 C CA . LEU A 1 114 ? -9.626 10.394 7.036 1.00 95.25 114 LEU A CA 1
ATOM 922 C C . LEU A 1 114 ? -9.184 11.812 7.391 1.00 95.25 114 LEU A C 1
ATOM 924 O O . LEU A 1 114 ? -9.121 12.702 6.547 1.00 95.25 114 LEU A O 1
ATOM 928 N N . THR A 1 115 ? -8.768 11.982 8.642 1.00 93.44 115 THR A N 1
ATOM 929 C CA . THR A 1 115 ? -8.155 13.220 9.147 1.00 93.44 115 THR A CA 1
ATOM 930 C C . THR A 1 115 ? -6.665 13.064 9.451 1.00 93.44 115 THR A C 1
ATOM 932 O O . THR A 1 115 ? -5.940 14.057 9.486 1.00 93.44 115 THR A O 1
ATOM 935 N N . ALA A 1 116 ? -6.190 11.830 9.644 1.00 94.69 116 ALA A N 1
ATOM 936 C CA . ALA A 1 116 ? -4.785 11.533 9.902 1.00 94.69 116 ALA A CA 1
ATOM 937 C C . ALA A 1 116 ? -3.919 11.804 8.657 1.00 94.69 116 ALA A C 1
ATOM 939 O O . ALA A 1 116 ? -4.286 11.447 7.534 1.00 94.69 116 ALA A O 1
ATOM 940 N N . SER A 1 117 ? -2.766 12.441 8.866 1.00 95.12 117 SER A N 1
ATOM 941 C CA . SER A 1 117 ? -1.925 13.008 7.805 1.00 95.12 117 SER A CA 1
ATOM 942 C C . SER A 1 117 ? -1.348 11.945 6.871 1.00 95.12 117 SER A C 1
ATOM 944 O O . SER A 1 117 ? -1.479 12.047 5.652 1.00 95.12 117 SER A O 1
ATOM 946 N N . TYR A 1 118 ? -0.728 10.909 7.426 1.00 95.88 118 TYR A N 1
ATOM 947 C CA . TYR A 1 118 ? -0.098 9.810 6.711 1.00 95.88 118 TYR A CA 1
ATOM 948 C C . TYR A 1 118 ? -1.078 9.071 5.789 1.00 95.88 118 TYR A C 1
ATOM 950 O O . TYR A 1 118 ? -0.825 9.057 4.579 1.00 95.88 118 TYR A O 1
ATOM 958 N N . PRO A 1 119 ? -2.202 8.497 6.272 1.00 97.12 119 PRO A N 1
ATOM 959 C CA . PRO A 1 119 ? -3.097 7.761 5.391 1.00 97.12 119 PRO A CA 1
ATOM 960 C C . PRO A 1 119 ? -3.788 8.696 4.389 1.00 97.12 119 PRO A C 1
ATOM 962 O O . PRO A 1 119 ? -3.890 8.348 3.215 1.00 97.12 119 PRO A O 1
ATOM 965 N N . LEU A 1 120 ? -4.158 9.924 4.775 1.00 97.56 120 LEU A N 1
ATOM 966 C CA . LEU A 1 120 ? -4.720 10.897 3.834 1.00 97.56 120 LEU A CA 1
ATOM 967 C C . LEU A 1 120 ? -3.732 11.236 2.702 1.00 97.56 120 LEU A C 1
ATOM 969 O O . LEU A 1 120 ? -4.112 11.270 1.530 1.00 97.56 120 LEU A O 1
ATOM 973 N N . ASN A 1 121 ? -2.457 11.457 3.028 1.00 98.00 121 ASN A N 1
ATOM 974 C CA . ASN A 1 121 ? -1.415 11.724 2.037 1.00 98.00 121 ASN A CA 1
ATOM 975 C C . ASN A 1 121 ? -1.147 10.514 1.137 1.00 98.00 121 ASN A C 1
ATOM 977 O O . ASN A 1 121 ? -0.915 10.701 -0.058 1.00 98.00 121 ASN A O 1
ATOM 981 N N . PHE A 1 122 ? -1.209 9.293 1.676 1.00 98.25 122 PHE A N 1
ATOM 982 C CA . PHE A 1 122 ? -1.133 8.071 0.877 1.00 98.25 122 PHE A CA 1
ATOM 983 C C . PHE A 1 122 ? -2.234 8.046 -0.191 1.00 98.25 122 PHE A C 1
ATOM 985 O O . PHE A 1 122 ? -1.921 7.949 -1.376 1.00 98.25 122 PHE A O 1
ATOM 992 N N . PHE A 1 123 ? -3.505 8.218 0.190 1.00 98.25 123 PHE A N 1
ATOM 993 C CA . PHE A 1 123 ? -4.620 8.142 -0.763 1.00 98.25 123 PHE A CA 1
ATOM 994 C C . PHE A 1 123 ? -4.628 9.295 -1.775 1.00 98.25 123 PHE A C 1
ATOM 996 O O . PHE A 1 123 ? -4.960 9.075 -2.939 1.00 98.25 123 PHE A O 1
ATOM 1003 N N . LYS A 1 124 ? -4.182 10.500 -1.389 1.00 97.94 124 LYS A N 1
ATOM 1004 C CA . LYS A 1 124 ? -3.980 11.613 -2.338 1.00 97.94 124 LYS A CA 1
ATOM 1005 C C . LYS A 1 124 ? -2.944 11.268 -3.407 1.00 97.94 124 LYS A C 1
ATOM 1007 O O . LYS A 1 124 ? -3.184 11.489 -4.590 1.00 97.94 124 LYS A O 1
ATOM 1012 N N . LYS A 1 125 ? -1.795 10.727 -2.993 1.00 97.06 125 LYS A N 1
ATOM 1013 C CA . LYS A 1 125 ? -0.731 10.334 -3.924 1.00 97.06 125 LYS A CA 1
ATOM 1014 C C . LYS A 1 125 ? -1.146 9.144 -4.786 1.00 97.06 125 LYS A C 1
ATOM 1016 O O . LYS A 1 125 ? -0.855 9.151 -5.975 1.00 97.06 125 LYS A O 1
ATOM 1021 N N . LEU A 1 126 ? -1.859 8.170 -4.217 1.00 96.81 126 LEU A N 1
ATOM 1022 C CA . LEU A 1 126 ? -2.382 7.028 -4.965 1.00 96.81 126 LEU A CA 1
ATOM 1023 C C . LEU A 1 126 ? -3.358 7.482 -6.056 1.00 96.81 126 LEU A C 1
ATOM 1025 O O . LEU A 1 126 ? -3.235 7.042 -7.194 1.00 96.81 126 LEU A O 1
ATOM 1029 N N . LYS A 1 127 ? -4.273 8.406 -5.735 1.00 96.88 127 LYS A N 1
ATOM 1030 C CA . LYS A 1 127 ? -5.177 9.007 -6.724 1.00 96.88 127 LYS A CA 1
ATOM 1031 C C . LYS A 1 127 ? -4.401 9.624 -7.889 1.00 96.88 127 LYS A C 1
ATOM 1033 O O . LYS A 1 127 ? -4.665 9.293 -9.039 1.00 96.88 127 LYS A O 1
ATOM 1038 N N . ALA A 1 128 ? -3.399 10.447 -7.580 1.00 94.81 128 ALA A N 1
ATOM 1039 C CA . ALA A 1 128 ? -2.560 11.076 -8.596 1.00 94.81 128 ALA A CA 1
ATOM 1040 C C . ALA A 1 128 ? -1.776 10.048 -9.439 1.00 94.81 128 ALA A C 1
ATOM 1042 O O . ALA A 1 128 ? -1.664 10.206 -10.652 1.00 94.81 128 ALA A O 1
ATOM 1043 N N . GLU A 1 129 ? -1.250 8.979 -8.828 1.00 92.25 129 GLU A N 1
ATOM 1044 C CA . GLU A 1 129 ? -0.549 7.909 -9.554 1.00 92.25 129 GLU A CA 1
ATOM 1045 C C . GLU A 1 129 ? -1.474 7.192 -10.555 1.00 92.25 129 GLU A C 1
ATOM 1047 O O . GLU A 1 129 ? -1.069 6.928 -11.692 1.00 92.25 129 GLU A O 1
ATOM 1052 N N . LEU A 1 130 ? -2.721 6.917 -10.161 1.00 91.38 130 LEU A N 1
ATOM 1053 C CA . LEU A 1 130 ? -3.716 6.270 -11.020 1.00 91.38 130 LEU A CA 1
ATOM 1054 C C . LEU A 1 130 ? -4.174 7.186 -12.164 1.00 91.38 130 LEU A C 1
ATOM 1056 O O . LEU A 1 130 ? -4.256 6.732 -13.303 1.00 91.38 130 LEU A O 1
ATOM 1060 N N . GLU A 1 131 ? -4.396 8.475 -11.898 1.00 89.31 131 GLU A N 1
ATOM 1061 C CA . GLU A 1 131 ? -4.757 9.470 -12.923 1.00 89.31 131 GLU A CA 1
ATOM 1062 C C . GLU A 1 131 ? -3.650 9.654 -13.974 1.00 89.31 131 GLU A C 1
ATOM 1064 O O . GLU A 1 131 ? -3.922 9.743 -15.170 1.00 89.31 131 GLU A O 1
ATOM 1069 N N . VAL A 1 132 ? -2.378 9.654 -13.560 1.00 79.56 132 VAL A N 1
ATOM 1070 C CA . VAL A 1 132 ? -1.246 9.711 -14.502 1.00 79.56 132 VAL A CA 1
ATOM 1071 C C . VAL A 1 132 ? -1.169 8.445 -15.354 1.00 79.56 132 VAL A C 1
ATOM 1073 O O . VAL A 1 132 ? -0.813 8.516 -16.528 1.00 79.56 132 VAL A O 1
ATOM 1076 N N . THR A 1 133 ? -1.490 7.286 -14.780 1.00 65.94 133 THR A N 1
ATOM 1077 C CA . THR A 1 133 ? -1.425 6.002 -15.490 1.00 65.94 133 THR A CA 1
ATOM 1078 C C . THR A 1 133 ? -2.537 5.874 -16.535 1.00 65.94 133 THR A C 1
ATOM 1080 O O . THR A 1 133 ? -2.292 5.337 -17.612 1.00 65.94 133 THR A O 1
ATOM 1083 N N . THR A 1 134 ? -3.730 6.415 -16.272 1.00 62.88 134 THR A N 1
ATOM 1084 C CA . THR A 1 134 ? -4.850 6.415 -17.231 1.00 62.88 134 THR A CA 1
ATOM 1085 C C . THR A 1 134 ? -4.714 7.475 -18.327 1.00 62.88 134 THR A C 1
ATOM 1087 O O . THR A 1 134 ? -5.272 7.305 -19.409 1.00 62.88 134 THR A O 1
ATOM 1090 N N . ALA A 1 135 ? -3.948 8.545 -18.087 1.00 57.47 135 ALA A N 1
ATOM 1091 C CA . ALA A 1 135 ? -3.745 9.639 -19.037 1.00 57.47 135 ALA A CA 1
ATOM 1092 C C . ALA A 1 135 ? -2.695 9.367 -20.132 1.00 57.47 135 ALA A C 1
ATOM 1094 O O . ALA A 1 135 ? -2.543 10.198 -21.028 1.00 57.47 135 ALA A O 1
ATOM 1095 N N . ILE A 1 136 ? -1.963 8.246 -20.091 1.00 50.78 136 ILE A N 1
ATOM 1096 C CA . ILE A 1 136 ? -1.038 7.858 -21.167 1.00 50.78 136 ILE A CA 1
ATOM 1097 C C . ILE A 1 136 ? -1.829 7.034 -22.195 1.00 50.78 136 ILE A C 1
ATOM 1099 O O . ILE A 1 136 ? -2.159 5.881 -21.906 1.00 50.78 136 ILE A O 1
ATOM 1103 N N . PRO A 1 137 ? -2.131 7.565 -23.397 1.00 38.06 137 PRO A N 1
ATOM 1104 C CA . PRO A 1 137 ? -2.687 6.745 -24.458 1.00 38.06 137 PRO A CA 1
ATOM 1105 C C . PRO A 1 137 ? -1.606 5.752 -24.875 1.00 38.06 137 PRO A C 1
ATOM 1107 O O . PRO A 1 137 ? -0.467 6.139 -25.144 1.00 38.06 137 PRO A O 1
ATOM 1110 N N . ILE A 1 138 ? -1.960 4.472 -24.927 1.00 41.66 138 ILE A N 1
ATOM 1111 C CA . ILE A 1 138 ? -1.167 3.487 -25.657 1.00 41.66 138 ILE A CA 1
ATOM 1112 C C . ILE A 1 138 ? -1.236 3.926 -27.125 1.00 41.66 138 ILE A C 1
ATOM 1114 O O . ILE A 1 138 ? -2.308 3.865 -27.728 1.00 41.66 138 ILE A O 1
ATOM 1118 N N . VAL A 1 139 ? -0.130 4.466 -27.639 1.00 35.28 139 VAL A N 1
ATOM 1119 C CA . VAL A 1 139 ? 0.058 4.770 -29.067 1.00 35.28 139 VAL A CA 1
ATOM 1120 C C . VAL A 1 139 ? 0.496 3.504 -29.781 1.00 35.28 139 VAL A C 1
ATOM 1122 O O . VAL A 1 139 ? 1.392 2.819 -29.235 1.00 35.28 139 VAL A O 1
#

Secondary structure (DSSP, 8-state):
-GGGGSHHHHHHHHHHHHHHTT--TTTHHHHHHHHHHHHHHHHHHHSTT-HHHHHHHHHHHHHHHHHHHHHHHHHHTT---SSSHHHHHHHHIIIIIIS---HHHHHHHHHHH--SHHHHHHHHHHHHHHHHHHTS---

Nearest PDB structures (foldseek):
  1xkp-assembly1_A  TM=2.219E-01  e=9.876E+00  Yersinia pestis

pLDDT: mean 89.56, std 13.44, range [35.28, 98.44]

Sequence (139 aa):
DDLDALGLTGVFRYTEIYLKRGISMDQLPRKVMANLRNRFTSFTNAYSSLHQYSDKQRQRYVETMDFFTKLEDEISQKQAAQDSAITVVNLLNEMLVNQSNSIEQTIDYALNTLTASYPLNFFKKLKAELEVTTAIPIV